Protein AF-A0A851TTD6-F1 (afdb_monomer)

Sequence (163 aa):
QTGEELFPRDEQGIPIPGNTDILHTWEAMEELVDAGLVKAIGVSNFNHEQIERILNKPGLKYKPANNQVECHPYLTQEKLIKYCQSKGIAVTAYCPLGAPDRPLAKPEDPSLLDDPKIKEIATKYNKTTAQILLRFQIQRNVIVIPKSVTPQRIVENSKVGDY

pLDDT: mean 94.98, std 7.35, range [50.16, 98.88]

Secondary structure (DSSP, 8-state):
---SSSS-B-TTS-B------HHHHHHHHHHHHHTTS-S---EES--HHHHHHHHT-TT--S--SEEEEE-BTTB--HHHHHHHHHTT-EEEEESTT--TT-TT-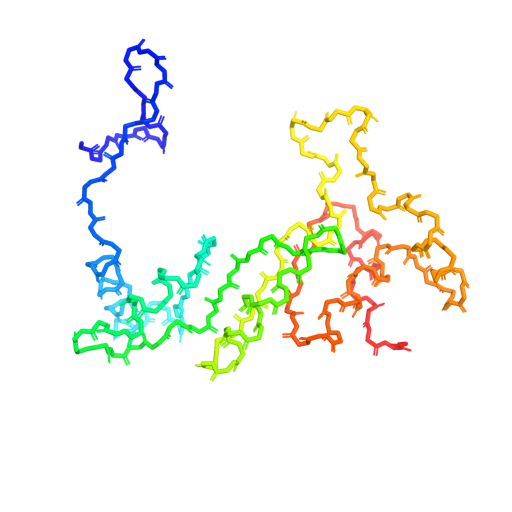-TTSPPTTT-HHHHHHHHHHT--HHHHHHHHHHTTTEEE------HHHHHHHH--S--

Foldseek 3Di:
DPDPDPFDADPVRHGDDDPDDVLVVVVVVVVCCVVVVDVFAAEEPDDPVRLVCQVPRVPNDHRHQEYEYADWPVRHCVVVCVSCVVVNHAYEHDPLQVPCVDPPDDPPDDGQQPPPVLVVVCVVVVAHSLLSSCLVQVVSRYHYDDDDPDPVVVVRNVPNPDD

Structure (mmCIF, N/CA/C/O backbone):
data_AF-A0A851TTD6-F1
#
_entry.id   AF-A0A851TTD6-F1
#
loop_
_atom_site.group_PDB
_atom_site.id
_atom_site.type_symbol
_atom_site.label_atom_id
_atom_site.label_alt_id
_atom_site.label_comp_id
_atom_site.label_asym_id
_atom_site.label_entity_id
_atom_site.label_seq_id
_atom_site.pdbx_PDB_ins_code
_atom_site.Cartn_x
_atom_site.Cartn_y
_atom_site.Cartn_z
_atom_site.occupancy
_atom_site.B_iso_or_equiv
_atom_site.auth_seq_id
_atom_site.auth_comp_id
_atom_site.auth_asym_id
_atom_site.auth_atom_id
_atom_site.pdbx_PDB_model_num
ATOM 1 N N . GLN A 1 1 ? 28.004 1.726 -6.596 1.00 50.16 1 GLN A N 1
ATOM 2 C CA . GLN A 1 1 ? 28.141 0.252 -6.605 1.00 50.16 1 GLN A CA 1
ATOM 3 C C . GLN A 1 1 ? 27.091 -0.319 -5.669 1.00 50.16 1 GLN A C 1
ATOM 5 O O . GLN A 1 1 ? 26.824 0.303 -4.650 1.00 50.16 1 GLN A O 1
ATOM 10 N N . THR A 1 2 ? 26.512 -1.472 -5.995 1.00 53.75 2 THR A N 1
ATOM 11 C CA . THR A 1 2 ? 25.885 -2.358 -5.005 1.00 53.75 2 THR A CA 1
ATOM 12 C C . THR A 1 2 ? 26.978 -2.825 -4.045 1.00 53.75 2 THR A C 1
ATOM 14 O O . THR A 1 2 ? 27.805 -3.650 -4.422 1.00 53.75 2 THR A O 1
ATOM 17 N N . GLY A 1 3 ? 27.054 -2.201 -2.870 1.00 63.66 3 GLY A N 1
ATOM 18 C CA . GLY A 1 3 ? 27.927 -2.635 -1.778 1.00 63.66 3 GLY A CA 1
ATOM 19 C C . GLY A 1 3 ? 27.277 -3.748 -0.955 1.00 63.66 3 GLY A C 1
ATOM 20 O O . GLY A 1 3 ? 26.113 -4.079 -1.168 1.00 63.66 3 GLY A O 1
ATOM 21 N N . GLU A 1 4 ? 28.023 -4.313 -0.006 1.00 76.31 4 GLU A N 1
ATOM 22 C CA . GLU A 1 4 ? 27.495 -5.306 0.946 1.00 76.31 4 GLU A CA 1
ATOM 23 C C . GLU A 1 4 ? 26.539 -4.684 1.979 1.00 76.31 4 GLU A C 1
ATOM 25 O O . GLU A 1 4 ? 25.711 -5.374 2.573 1.00 76.31 4 GLU A O 1
ATOM 30 N N . GLU A 1 5 ? 26.628 -3.369 2.185 1.00 84.50 5 GLU A N 1
ATOM 31 C CA . GLU A 1 5 ? 25.766 -2.644 3.110 1.00 84.50 5 GLU A CA 1
ATOM 32 C C . GLU A 1 5 ? 24.360 -2.428 2.542 1.00 84.50 5 GLU A C 1
ATOM 34 O O . GLU A 1 5 ? 24.182 -1.959 1.418 1.00 84.50 5 GLU A O 1
ATOM 39 N N . LEU A 1 6 ? 23.343 -2.691 3.368 1.00 85.44 6 LEU A N 1
ATOM 40 C CA . LEU A 1 6 ? 21.934 -2.532 2.996 1.00 85.44 6 LEU A CA 1
ATOM 41 C C . LEU A 1 6 ? 21.533 -1.064 2.746 1.00 85.44 6 LEU A C 1
ATOM 43 O O . LEU A 1 6 ? 20.645 -0.795 1.940 1.00 85.44 6 LEU A O 1
ATOM 47 N N . PHE A 1 7 ? 22.177 -0.118 3.436 1.00 90.06 7 PHE A N 1
ATOM 48 C CA . PHE A 1 7 ? 21.908 1.320 3.336 1.00 90.06 7 PHE A CA 1
ATOM 49 C C . PHE A 1 7 ? 23.221 2.095 3.163 1.00 90.06 7 PHE A C 1
ATOM 51 O O . PHE A 1 7 ? 23.648 2.762 4.108 1.00 90.06 7 PHE A O 1
ATOM 58 N N . PRO A 1 8 ? 23.869 2.003 1.986 1.00 91.69 8 PRO A N 1
ATOM 59 C CA . PRO A 1 8 ? 25.173 2.613 1.764 1.00 91.69 8 PRO A CA 1
ATOM 60 C C . PRO A 1 8 ? 25.075 4.138 1.868 1.00 91.69 8 PRO A C 1
ATOM 62 O O . PRO A 1 8 ? 24.176 4.761 1.288 1.00 91.69 8 PRO A O 1
ATOM 65 N N . ARG A 1 9 ? 26.007 4.740 2.609 1.00 92.62 9 ARG A N 1
ATOM 66 C CA . ARG A 1 9 ? 26.089 6.189 2.832 1.00 92.62 9 ARG A CA 1
ATOM 67 C C . ARG A 1 9 ? 27.487 6.703 2.516 1.00 92.62 9 ARG A C 1
ATOM 69 O O . ARG A 1 9 ? 28.459 5.975 2.688 1.00 92.62 9 ARG A O 1
ATOM 76 N N . ASP A 1 10 ? 27.574 7.940 2.040 1.00 91.31 10 ASP A N 1
ATOM 77 C CA . ASP A 1 10 ? 28.856 8.628 1.892 1.00 91.31 10 ASP A CA 1
ATOM 78 C C . ASP A 1 10 ? 29.417 9.083 3.251 1.00 91.31 10 ASP A C 1
ATOM 80 O O . ASP A 1 10 ? 28.814 8.870 4.308 1.00 91.31 10 ASP A O 1
ATOM 84 N N . GLU A 1 11 ? 30.585 9.724 3.230 1.00 93.69 11 GLU A N 1
ATOM 85 C CA . GLU A 1 11 ? 31.264 10.225 4.431 1.00 93.69 11 GLU A CA 1
ATOM 86 C C . GLU A 1 11 ? 30.431 11.262 5.209 1.00 93.69 11 GLU A C 1
ATOM 88 O O . GLU A 1 11 ? 30.668 11.487 6.395 1.00 93.69 11 GLU A O 1
ATOM 93 N N . GLN A 1 12 ? 29.438 11.884 4.567 1.00 93.56 12 GLN A N 1
ATOM 94 C CA . GLN A 1 12 ? 28.527 12.866 5.155 1.00 93.56 12 GLN A CA 1
ATOM 95 C C . GLN A 1 12 ? 27.212 12.228 5.636 1.00 93.56 12 GLN A C 1
ATOM 97 O O . GLN A 1 12 ? 26.332 12.922 6.150 1.00 93.56 12 GLN A O 1
ATOM 102 N N . GLY A 1 13 ? 27.065 10.907 5.500 1.00 92.50 13 GLY A N 1
ATOM 103 C CA . GLY A 1 13 ? 25.870 10.171 5.894 1.00 92.50 13 GLY A CA 1
ATOM 104 C C . GLY A 1 13 ? 24.723 10.253 4.881 1.00 92.50 13 GLY A C 1
ATOM 105 O O . GLY A 1 13 ? 23.606 9.835 5.207 1.00 92.50 13 GLY A O 1
ATOM 106 N N . ILE A 1 14 ? 24.954 10.763 3.669 1.00 92.38 14 ILE A N 1
ATOM 107 C CA . ILE A 1 14 ? 23.940 10.860 2.614 1.00 92.38 14 ILE A CA 1
ATOM 108 C C . ILE A 1 14 ? 23.803 9.503 1.906 1.00 92.38 14 ILE A C 1
ATOM 110 O O . ILE A 1 14 ? 24.815 8.881 1.583 1.00 92.38 14 ILE A O 1
ATOM 114 N N . PRO A 1 15 ? 22.572 9.008 1.656 1.00 91.81 15 PRO A N 1
ATOM 115 C CA . PRO A 1 15 ? 22.373 7.765 0.915 1.00 91.81 15 PRO A CA 1
ATOM 116 C C . PRO A 1 15 ? 22.988 7.821 -0.488 1.00 91.81 15 PRO A C 1
ATOM 118 O O . PRO A 1 15 ? 22.707 8.744 -1.252 1.00 91.81 15 PRO A O 1
ATOM 121 N N . ILE A 1 16 ? 23.771 6.802 -0.846 1.00 91.31 16 ILE A N 1
ATOM 122 C CA . ILE A 1 16 ? 24.377 6.681 -2.177 1.00 91.31 16 ILE A CA 1
ATOM 123 C C . ILE A 1 16 ? 23.363 6.011 -3.122 1.00 91.31 16 ILE A C 1
ATOM 125 O O . ILE A 1 16 ? 23.022 4.844 -2.910 1.00 91.31 16 ILE A O 1
ATOM 129 N N . PRO A 1 17 ? 22.865 6.698 -4.169 1.00 89.00 17 PRO A N 1
ATOM 130 C CA . PRO A 1 17 ? 21.867 6.127 -5.064 1.00 89.00 17 PRO A CA 1
ATOM 131 C C . PRO A 1 17 ? 22.471 5.096 -6.027 1.00 89.00 17 PRO A C 1
ATOM 133 O O . PRO A 1 17 ? 23.639 5.161 -6.418 1.00 89.00 17 PRO A O 1
ATOM 136 N N . GLY A 1 18 ? 21.633 4.154 -6.459 1.00 87.06 18 GLY A N 1
ATOM 137 C CA . GLY A 1 18 ? 21.897 3.357 -7.655 1.00 87.06 18 GLY A CA 1
ATOM 138 C C . GLY A 1 18 ? 21.535 4.134 -8.926 1.00 87.06 18 GLY A C 1
ATOM 139 O O . GLY A 1 18 ? 20.641 4.974 -8.906 1.00 87.06 18 GLY A O 1
ATOM 140 N N . ASN A 1 19 ? 22.186 3.805 -10.045 1.00 90.81 19 ASN A N 1
ATOM 141 C CA . ASN A 1 19 ? 21.910 4.410 -11.359 1.00 90.81 19 ASN A CA 1
ATOM 142 C C . ASN A 1 19 ? 21.004 3.531 -12.244 1.00 90.81 19 ASN A C 1
ATOM 144 O O . ASN A 1 19 ? 20.901 3.757 -13.449 1.00 90.81 19 ASN A O 1
ATOM 148 N N . THR A 1 20 ? 20.385 2.494 -11.673 1.00 94.44 20 THR A N 1
ATOM 149 C CA . THR A 1 20 ? 19.531 1.558 -12.411 1.00 94.44 20 THR A CA 1
ATOM 150 C C . THR A 1 20 ? 18.170 2.183 -12.683 1.00 94.44 20 THR A C 1
ATOM 152 O O . THR A 1 20 ? 17.473 2.603 -11.760 1.00 94.44 20 THR A O 1
ATOM 155 N N . ASP A 1 21 ? 17.770 2.206 -13.952 1.00 96.31 21 ASP A N 1
ATOM 156 C CA . ASP A 1 21 ? 16.439 2.651 -14.342 1.00 96.31 21 ASP A CA 1
ATOM 157 C C . ASP A 1 21 ? 15.360 1.671 -13.859 1.00 96.31 21 ASP A C 1
ATOM 159 O O . ASP A 1 21 ? 15.512 0.452 -13.977 1.00 96.31 21 ASP A O 1
ATOM 163 N N . ILE A 1 22 ? 14.232 2.199 -13.381 1.00 97.38 22 ILE A N 1
ATOM 164 C CA . ILE A 1 22 ? 13.075 1.395 -12.978 1.00 97.38 22 ILE A CA 1
ATOM 165 C C . ILE A 1 22 ? 12.572 0.476 -14.099 1.00 97.38 22 ILE A C 1
ATOM 167 O O . ILE A 1 22 ? 12.029 -0.579 -13.793 1.00 97.38 22 ILE A O 1
ATOM 171 N N . LEU A 1 23 ? 12.753 0.841 -15.376 1.00 98.19 23 LEU A N 1
ATOM 172 C CA . LEU A 1 23 ? 12.316 0.014 -16.505 1.00 98.19 23 LEU A CA 1
ATOM 173 C C . LEU A 1 23 ? 13.184 -1.234 -16.693 1.00 98.19 23 LEU A C 1
ATOM 175 O O . LEU A 1 23 ? 12.639 -2.288 -17.011 1.00 98.19 23 LEU A O 1
ATOM 179 N N . HIS A 1 24 ? 14.494 -1.134 -16.442 1.00 97.81 24 HIS A N 1
ATOM 180 C CA . HIS A 1 24 ? 15.386 -2.298 -16.437 1.00 97.81 24 HIS A CA 1
ATOM 181 C C . HIS A 1 24 ? 15.078 -3.207 -15.245 1.00 97.81 24 HIS A C 1
ATOM 183 O O . HIS A 1 24 ? 15.012 -4.424 -15.389 1.00 97.81 24 HIS A O 1
ATOM 189 N N . THR A 1 25 ? 14.813 -2.620 -14.073 1.00 98.25 25 THR A N 1
ATOM 190 C CA . THR A 1 25 ? 14.353 -3.390 -12.911 1.00 98.25 25 THR A CA 1
ATOM 191 C C . THR A 1 25 ? 13.026 -4.087 -13.206 1.00 98.25 25 THR A C 1
ATOM 193 O O . THR A 1 25 ? 12.869 -5.251 -12.859 1.00 98.25 25 THR A O 1
ATOM 196 N N . TRP A 1 26 ? 12.075 -3.413 -13.864 1.00 98.69 26 TRP A N 1
ATOM 197 C CA . TRP A 1 26 ? 10.790 -4.019 -14.214 1.00 98.69 26 TRP A CA 1
ATOM 198 C C . TRP A 1 26 ? 10.954 -5.190 -15.182 1.00 98.69 26 TRP A C 1
ATOM 200 O O . TRP A 1 26 ? 10.349 -6.228 -14.959 1.00 98.69 26 TRP A O 1
ATOM 210 N N . GLU A 1 27 ? 11.815 -5.066 -16.192 1.00 98.56 27 GLU A N 1
ATOM 211 C CA . GLU A 1 27 ? 12.126 -6.164 -17.116 1.00 98.56 27 GLU A CA 1
ATOM 212 C C . GLU A 1 27 ? 12.683 -7.394 -16.389 1.00 98.56 27 GLU A C 1
ATOM 214 O O . GLU A 1 27 ? 12.176 -8.497 -16.571 1.00 98.56 27 GLU A O 1
ATOM 219 N N . ALA A 1 28 ? 13.624 -7.200 -15.462 1.00 98.50 28 ALA A N 1
ATOM 220 C CA . ALA A 1 28 ? 14.118 -8.291 -14.623 1.00 98.50 28 ALA A CA 1
ATOM 221 C C . ALA A 1 28 ? 13.011 -8.907 -13.741 1.00 98.50 28 ALA A C 1
ATOM 223 O O . ALA A 1 28 ? 12.996 -10.113 -13.506 1.00 98.50 28 ALA A O 1
ATOM 224 N N . MET A 1 29 ? 12.046 -8.109 -13.268 1.00 98.75 29 MET A N 1
ATOM 225 C CA . MET A 1 29 ? 10.881 -8.625 -12.537 1.00 98.75 29 MET A CA 1
ATOM 226 C C . MET A 1 29 ? 9.951 -9.450 -13.442 1.00 98.75 29 MET A C 1
ATOM 228 O O . MET A 1 29 ? 9.373 -10.432 -12.976 1.00 98.75 29 MET A O 1
ATOM 232 N N . GLU A 1 30 ? 9.808 -9.087 -14.721 1.00 98.81 30 GLU A N 1
ATOM 233 C CA . GLU A 1 30 ? 9.046 -9.859 -15.715 1.00 98.81 30 GLU A CA 1
ATOM 234 C C . GLU A 1 30 ? 9.669 -11.252 -15.929 1.00 98.81 30 GLU A C 1
ATOM 236 O O . GLU A 1 30 ? 8.941 -12.247 -15.966 1.00 98.81 30 GLU A O 1
ATOM 241 N N . GLU A 1 31 ? 11.002 -11.352 -15.951 1.00 98.69 31 GLU A N 1
ATOM 242 C CA . GLU A 1 31 ? 11.722 -12.633 -16.054 1.00 98.69 31 GLU A CA 1
ATOM 243 C C . GLU A 1 31 ? 11.453 -13.568 -14.862 1.00 98.69 31 GLU A C 1
ATOM 245 O O . GLU A 1 31 ? 11.385 -14.786 -15.034 1.00 98.69 31 GLU A O 1
ATOM 250 N N . LEU A 1 32 ? 11.224 -13.031 -13.656 1.00 98.81 32 LEU A N 1
ATOM 251 C CA . LEU A 1 32 ? 10.866 -13.848 -12.485 1.00 98.81 32 LEU A CA 1
ATOM 252 C C . LEU A 1 32 ? 9.502 -14.532 -12.649 1.00 98.81 32 LEU A C 1
ATOM 254 O O . LEU A 1 32 ? 9.294 -15.630 -12.121 1.00 98.81 32 LEU A O 1
ATOM 258 N N . VAL A 1 33 ? 8.570 -13.889 -13.362 1.00 98.69 33 VAL A N 1
ATOM 259 C CA . VAL A 1 33 ? 7.271 -14.486 -13.705 1.00 98.69 33 VAL A CA 1
ATOM 260 C C . VAL A 1 33 ? 7.477 -15.603 -14.724 1.00 98.69 33 VAL A C 1
ATOM 262 O O . VAL A 1 33 ? 6.958 -16.702 -14.540 1.00 98.69 33 VAL A O 1
ATOM 265 N N . ASP A 1 34 ? 8.279 -15.353 -15.761 1.00 98.62 34 ASP A N 1
ATOM 266 C CA . ASP A 1 34 ? 8.570 -16.334 -16.814 1.00 98.62 34 ASP A CA 1
ATOM 267 C C . ASP A 1 34 ? 9.298 -17.575 -16.289 1.00 98.62 34 ASP A C 1
ATOM 269 O O . ASP A 1 34 ? 9.005 -18.696 -16.705 1.00 98.62 34 ASP A O 1
ATOM 273 N N . ALA A 1 35 ? 10.204 -17.387 -15.330 1.00 98.62 35 ALA A N 1
ATOM 274 C CA . ALA A 1 35 ? 10.894 -18.468 -14.637 1.00 98.62 35 ALA A CA 1
ATOM 275 C C . ALA A 1 35 ? 9.991 -19.238 -13.651 1.00 98.62 35 ALA A C 1
ATOM 277 O O . ALA A 1 35 ? 10.431 -20.215 -13.046 1.00 98.62 35 ALA A O 1
ATOM 278 N N . GLY A 1 36 ? 8.741 -18.803 -13.448 1.00 98.50 36 GLY A N 1
ATOM 279 C CA . GLY A 1 36 ? 7.796 -19.424 -12.519 1.00 98.50 36 GLY A CA 1
ATOM 280 C C . GLY A 1 36 ? 8.131 -19.213 -11.038 1.00 98.50 36 GLY A C 1
ATOM 281 O O . GLY A 1 36 ? 7.572 -19.904 -10.186 1.00 98.50 36 GLY A O 1
ATOM 282 N N . LEU A 1 37 ? 9.025 -18.272 -10.712 1.00 98.69 37 LEU A N 1
ATOM 283 C CA . LEU A 1 37 ? 9.459 -17.990 -9.337 1.00 98.69 37 LEU A CA 1
ATOM 284 C C . LEU A 1 37 ? 8.426 -17.167 -8.564 1.00 98.69 37 LEU A C 1
ATOM 286 O O . LEU A 1 37 ? 8.298 -17.297 -7.346 1.00 98.69 37 LEU A O 1
ATOM 290 N N . VAL A 1 38 ? 7.671 -16.327 -9.273 1.00 98.69 38 VAL A N 1
ATOM 291 C CA . VAL A 1 38 ? 6.591 -15.515 -8.710 1.00 98.69 38 VAL A CA 1
ATOM 292 C C . VAL A 1 38 ? 5.343 -15.616 -9.578 1.00 98.69 38 VAL A C 1
ATOM 294 O O . VAL A 1 38 ? 5.414 -15.744 -10.795 1.00 98.69 38 VAL A O 1
ATOM 297 N N . LYS A 1 39 ? 4.167 -15.545 -8.945 1.00 98.50 39 LYS A N 1
ATOM 298 C CA . LYS A 1 39 ? 2.874 -15.602 -9.654 1.00 98.50 39 LYS A CA 1
ATOM 299 C C . LYS A 1 39 ? 2.405 -14.243 -10.172 1.00 98.50 39 LYS A C 1
ATOM 301 O O . LYS A 1 39 ? 1.585 -14.184 -11.079 1.00 98.50 39 LYS A O 1
ATOM 306 N N . ALA A 1 40 ? 2.860 -13.166 -9.539 1.00 98.56 40 ALA A N 1
ATOM 307 C CA . ALA A 1 40 ? 2.507 -11.797 -9.874 1.00 98.56 40 ALA A CA 1
ATOM 308 C C . ALA A 1 40 ? 3.615 -10.857 -9.398 1.00 98.56 40 ALA A C 1
ATOM 310 O O . ALA A 1 40 ? 4.272 -11.125 -8.391 1.00 98.56 40 ALA A O 1
ATOM 311 N N . ILE A 1 41 ? 3.769 -9.739 -10.101 1.00 98.81 41 ILE A N 1
ATOM 312 C CA . ILE A 1 41 ? 4.701 -8.664 -9.764 1.00 98.81 41 ILE A CA 1
ATOM 313 C C . ILE A 1 41 ? 3.945 -7.347 -9.614 1.00 98.81 41 ILE A C 1
ATOM 315 O O . ILE A 1 41 ? 2.903 -7.124 -10.233 1.00 98.81 41 ILE A O 1
ATOM 319 N N . GLY A 1 42 ? 4.455 -6.474 -8.756 1.00 98.75 42 GLY A N 1
ATOM 320 C CA . GLY A 1 42 ? 3.849 -5.189 -8.433 1.00 98.75 42 GLY A CA 1
ATOM 321 C C . GLY A 1 42 ? 4.901 -4.187 -7.984 1.00 98.75 42 GLY A C 1
ATOM 322 O O . GLY A 1 42 ? 6.092 -4.491 -7.950 1.00 98.75 42 GLY A O 1
ATOM 323 N N . VAL A 1 43 ? 4.443 -2.993 -7.638 1.00 98.88 43 VAL A N 1
ATOM 324 C CA . VAL A 1 43 ? 5.279 -1.883 -7.177 1.00 98.88 43 VAL A CA 1
ATOM 325 C C . VAL A 1 43 ? 4.864 -1.441 -5.773 1.00 98.88 43 VAL A C 1
ATOM 327 O O . VAL A 1 43 ? 3.792 -1.796 -5.279 1.00 98.88 43 VAL A O 1
ATOM 330 N N . SER A 1 44 ? 5.723 -0.674 -5.108 1.00 98.75 44 SER A N 1
ATOM 331 C CA . SER A 1 44 ? 5.442 -0.091 -3.794 1.00 98.75 44 SER A CA 1
ATOM 332 C C . SER A 1 44 ? 6.045 1.304 -3.715 1.00 98.75 44 SER A C 1
ATOM 334 O O . SER A 1 44 ? 7.171 1.499 -4.168 1.00 98.75 44 SER A O 1
ATOM 336 N N . ASN A 1 45 ? 5.306 2.263 -3.153 1.00 98.62 45 ASN A N 1
ATOM 337 C CA . ASN A 1 45 ? 5.651 3.691 -3.098 1.00 98.62 45 ASN A CA 1
ATOM 338 C C . ASN A 1 45 ? 5.754 4.392 -4.459 1.00 98.62 45 ASN A C 1
ATOM 340 O O . ASN A 1 45 ? 6.422 5.418 -4.576 1.00 98.62 45 ASN A O 1
ATOM 344 N N . PHE A 1 46 ? 5.089 3.868 -5.491 1.00 98.75 46 PHE A N 1
ATOM 345 C CA . PHE A 1 46 ? 5.119 4.494 -6.809 1.00 98.75 46 PHE A CA 1
ATOM 346 C C . PHE A 1 46 ? 4.027 5.556 -6.932 1.00 98.75 46 PHE A C 1
ATOM 348 O O . PHE A 1 46 ? 2.858 5.315 -6.607 1.00 98.75 46 PHE A O 1
ATOM 355 N N . ASN A 1 47 ? 4.417 6.724 -7.440 1.00 98.69 47 ASN A N 1
ATOM 356 C CA . ASN A 1 47 ? 3.498 7.791 -7.809 1.00 98.69 47 ASN A CA 1
ATOM 357 C C . ASN A 1 47 ? 2.877 7.545 -9.202 1.00 98.69 47 ASN A C 1
ATOM 359 O O . ASN A 1 47 ? 3.174 6.563 -9.883 1.00 98.69 47 ASN A O 1
ATOM 363 N N . HIS A 1 48 ? 1.997 8.453 -9.626 1.00 98.25 48 HIS A N 1
ATOM 364 C CA . HIS A 1 48 ? 1.304 8.362 -10.913 1.00 98.25 48 HIS A CA 1
ATOM 365 C C . HIS A 1 48 ? 2.260 8.274 -12.116 1.00 98.25 48 HIS A C 1
ATOM 367 O O . HIS A 1 48 ? 2.108 7.372 -12.939 1.00 98.25 48 HIS A O 1
ATOM 373 N N . GLU A 1 49 ? 3.255 9.160 -12.186 1.00 98.56 49 GLU A N 1
ATOM 374 C CA . GLU A 1 49 ? 4.200 9.255 -13.307 1.00 98.56 49 GLU A CA 1
ATOM 375 C C . GLU A 1 49 ? 5.077 8.002 -13.417 1.00 98.56 49 GLU A C 1
ATOM 377 O O . GLU A 1 49 ? 5.315 7.491 -14.507 1.00 98.56 49 GLU A O 1
ATOM 382 N N . GLN A 1 50 ? 5.521 7.448 -12.286 1.00 98.75 50 GLN A N 1
ATOM 383 C CA . GLN A 1 50 ? 6.337 6.231 -12.263 1.00 98.75 50 GLN A CA 1
ATOM 384 C C . GLN A 1 50 ? 5.545 5.001 -12.728 1.00 98.75 50 GLN A C 1
ATOM 386 O O . GLN A 1 50 ? 6.073 4.171 -13.468 1.00 98.75 50 GLN A O 1
ATOM 391 N N . ILE A 1 51 ? 4.271 4.890 -12.332 1.00 98.69 51 ILE A N 1
ATOM 392 C CA . ILE A 1 51 ? 3.378 3.831 -12.826 1.00 98.69 51 ILE A CA 1
ATOM 393 C C . ILE A 1 51 ? 3.142 4.007 -14.324 1.00 98.69 51 ILE A C 1
ATOM 395 O O . ILE A 1 51 ? 3.231 3.039 -15.074 1.00 98.69 51 ILE A O 1
ATOM 399 N N . GLU A 1 52 ? 2.848 5.229 -14.771 1.00 98.50 52 GLU A N 1
ATOM 400 C CA . GLU A 1 52 ? 2.648 5.531 -16.189 1.00 98.50 52 GLU A CA 1
ATOM 401 C C . GLU A 1 52 ? 3.883 5.179 -17.023 1.00 98.50 52 GLU A C 1
ATOM 403 O O . GLU A 1 52 ? 3.760 4.575 -18.087 1.00 98.50 52 GLU A O 1
ATOM 408 N N . ARG A 1 53 ? 5.079 5.450 -16.499 1.00 98.50 53 ARG A N 1
ATOM 409 C CA . ARG A 1 53 ? 6.341 5.089 -17.141 1.00 98.50 53 ARG A CA 1
ATOM 410 C C . ARG A 1 53 ? 6.486 3.579 -17.346 1.00 98.50 53 ARG A C 1
ATOM 412 O O . ARG A 1 53 ? 6.877 3.171 -18.435 1.00 98.50 53 ARG A O 1
ATOM 419 N N . ILE A 1 54 ? 6.125 2.752 -16.356 1.00 98.75 54 ILE A N 1
ATOM 420 C CA . ILE A 1 54 ? 6.094 1.285 -16.522 1.00 98.75 54 ILE A CA 1
ATOM 421 C C . ILE A 1 54 ? 5.027 0.879 -17.541 1.00 98.75 54 ILE A C 1
ATOM 423 O O . ILE A 1 54 ? 5.303 0.084 -18.434 1.00 98.75 54 ILE A O 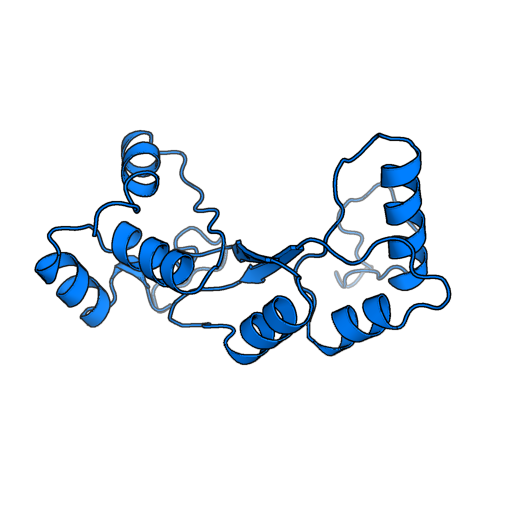1
ATOM 427 N N . LEU A 1 55 ? 3.814 1.431 -17.439 1.00 98.62 55 LEU A N 1
ATOM 428 C CA . LEU A 1 55 ? 2.711 1.092 -18.343 1.00 98.62 55 LEU A CA 1
ATOM 429 C C . LEU A 1 55 ? 3.003 1.447 -19.810 1.00 98.62 55 LEU A C 1
ATOM 431 O O . LEU A 1 55 ? 2.458 0.799 -20.701 1.00 98.62 55 LEU A O 1
ATOM 435 N N . ASN A 1 56 ? 3.870 2.434 -20.046 1.00 98.44 56 ASN A N 1
ATOM 436 C CA . ASN A 1 56 ? 4.320 2.866 -21.367 1.00 98.44 56 ASN A CA 1
ATOM 437 C C . ASN A 1 56 ? 5.670 2.248 -21.790 1.00 98.44 56 ASN A C 1
ATOM 439 O O . ASN A 1 56 ? 6.204 2.631 -22.833 1.00 98.44 56 ASN A O 1
ATOM 443 N N . LYS A 1 57 ? 6.237 1.305 -21.017 1.00 98.19 57 LYS A N 1
ATOM 444 C CA . LYS A 1 57 ? 7.475 0.594 -21.381 1.00 98.19 57 LYS A CA 1
ATOM 445 C C . LYS A 1 57 ? 7.292 -0.112 -22.737 1.00 98.19 57 LYS A C 1
ATOM 447 O O . LYS A 1 57 ? 6.371 -0.924 -22.874 1.00 98.19 57 LYS A O 1
ATOM 452 N N . PRO A 1 58 ? 8.161 0.130 -23.736 1.00 97.88 58 PRO A N 1
ATOM 453 C CA . PRO A 1 58 ? 8.142 -0.634 -24.979 1.00 97.88 58 PRO A CA 1
ATOM 454 C C . PRO A 1 58 ? 8.311 -2.131 -24.701 1.00 97.88 58 PRO A C 1
ATOM 456 O O . PRO A 1 58 ? 9.210 -2.531 -23.965 1.00 97.88 58 PRO A O 1
ATOM 459 N N . GLY A 1 59 ? 7.431 -2.957 -25.268 1.00 98.00 59 GLY A N 1
ATOM 460 C CA . GLY A 1 59 ? 7.464 -4.404 -25.045 1.00 98.00 59 GLY A CA 1
ATOM 461 C C . GLY A 1 59 ? 7.047 -4.845 -23.637 1.00 98.00 59 GLY A C 1
ATOM 462 O O . GLY A 1 59 ? 7.421 -5.940 -23.231 1.00 98.00 59 GLY A O 1
ATOM 463 N N . LEU A 1 60 ? 6.296 -4.023 -22.888 1.00 98.62 60 LEU A N 1
ATOM 464 C CA . LEU A 1 60 ? 5.728 -4.419 -21.595 1.00 98.62 60 LEU A CA 1
ATOM 465 C C . LEU A 1 60 ? 4.980 -5.757 -21.714 1.00 98.62 60 LEU A C 1
ATOM 467 O O . LEU A 1 60 ? 3.999 -5.863 -22.456 1.00 98.62 60 LEU A O 1
ATOM 471 N N . LYS A 1 61 ? 5.423 -6.754 -20.947 1.00 98.44 61 LYS A N 1
ATOM 472 C CA . LYS A 1 61 ? 4.878 -8.113 -20.943 1.00 98.44 61 LYS A CA 1
ATOM 473 C C . LYS A 1 61 ? 3.857 -8.303 -19.828 1.00 98.44 61 LYS A C 1
ATOM 475 O O . LYS A 1 61 ? 2.778 -8.843 -20.071 1.00 98.44 61 LYS A O 1
ATOM 480 N N . TYR A 1 62 ? 4.158 -7.806 -18.629 1.00 98.69 62 TYR A N 1
ATOM 481 C CA . TYR A 1 62 ? 3.278 -7.903 -17.465 1.00 98.69 62 TYR A CA 1
ATOM 482 C C . TYR A 1 62 ? 3.055 -6.527 -16.831 1.00 98.69 62 TYR A C 1
ATOM 484 O O . TYR A 1 62 ? 3.988 -5.846 -16.409 1.00 98.69 62 TYR A O 1
ATOM 492 N N . LYS A 1 63 ? 1.785 -6.114 -16.728 1.00 98.50 63 LYS A N 1
ATOM 493 C CA . LYS A 1 63 ? 1.404 -4.901 -15.987 1.00 98.50 63 LYS A CA 1
ATOM 494 C C . LYS A 1 63 ? 1.600 -5.113 -14.480 1.00 98.50 63 LYS A C 1
ATOM 496 O O . LYS A 1 63 ? 1.387 -6.233 -14.011 1.00 98.50 63 LYS A O 1
ATOM 501 N N . PRO A 1 64 ? 1.907 -4.058 -13.700 1.00 98.75 64 PRO A N 1
ATOM 502 C CA . PRO A 1 64 ? 1.918 -4.168 -12.247 1.00 98.75 64 PRO A CA 1
ATOM 503 C C . PRO A 1 64 ? 0.557 -4.635 -11.729 1.00 98.75 64 PRO A C 1
ATOM 505 O O . PRO A 1 64 ? -0.457 -3.990 -11.977 1.00 98.75 64 PRO A O 1
ATOM 508 N N . ALA A 1 65 ? 0.523 -5.740 -10.989 1.00 98.81 65 ALA A N 1
ATOM 509 C CA . ALA A 1 65 ? -0.715 -6.261 -10.410 1.00 98.81 65 ALA A CA 1
ATOM 510 C C . ALA A 1 65 ? -1.170 -5.446 -9.186 1.00 98.81 65 ALA A C 1
ATOM 512 O O . ALA A 1 65 ? -2.359 -5.387 -8.867 1.00 98.81 65 ALA A O 1
ATOM 513 N N . ASN A 1 66 ? -0.221 -4.818 -8.486 1.00 98.88 66 ASN A N 1
ATOM 514 C CA . ASN A 1 66 ? -0.467 -4.069 -7.262 1.00 98.88 66 ASN A CA 1
ATOM 515 C C . ASN A 1 66 ? 0.424 -2.823 -7.173 1.00 98.88 66 ASN A C 1
ATOM 517 O O . ASN A 1 66 ? 1.568 -2.856 -7.626 1.00 98.88 66 ASN A O 1
ATOM 521 N N . ASN A 1 67 ? -0.088 -1.767 -6.540 1.00 98.88 67 ASN A N 1
ATOM 522 C CA . ASN A 1 67 ? 0.718 -0.697 -5.961 1.00 98.88 67 ASN A CA 1
ATOM 523 C C . ASN A 1 67 ? 0.454 -0.622 -4.450 1.00 98.88 67 ASN A C 1
ATOM 525 O O . ASN A 1 67 ? -0.672 -0.343 -4.027 1.00 98.88 67 ASN A O 1
ATOM 529 N N . GLN A 1 68 ? 1.481 -0.870 -3.641 1.00 98.88 68 GLN A N 1
ATOM 530 C CA . GLN A 1 68 ? 1.400 -0.749 -2.188 1.00 98.88 68 GLN A CA 1
ATOM 531 C C . GLN A 1 68 ? 1.850 0.652 -1.745 1.00 98.88 68 GLN A C 1
ATOM 533 O O . GLN A 1 68 ? 2.978 1.051 -2.010 1.00 98.88 68 GLN A O 1
ATOM 538 N N . VAL A 1 69 ? 0.982 1.415 -1.077 1.00 98.75 69 VAL A N 1
ATOM 539 C CA . VAL A 1 69 ? 1.252 2.809 -0.665 1.00 98.75 69 VAL A CA 1
ATOM 540 C C . VAL A 1 69 ? 0.679 3.114 0.714 1.00 98.75 69 VAL A C 1
ATOM 542 O O . VAL A 1 69 ? -0.225 2.421 1.186 1.00 98.75 69 VAL A O 1
ATOM 545 N N . GLU A 1 70 ? 1.175 4.174 1.354 1.00 98.38 70 GLU A N 1
ATOM 546 C CA . GLU A 1 70 ? 0.595 4.675 2.598 1.00 98.38 70 GLU A CA 1
ATOM 547 C C . GLU A 1 70 ? -0.831 5.121 2.331 1.00 98.38 70 GLU A C 1
ATOM 549 O O . GLU A 1 70 ? -1.061 5.952 1.446 1.00 98.38 70 GLU A O 1
ATOM 554 N N . CYS A 1 71 ? -1.791 4.573 3.073 1.00 98.31 71 CYS A N 1
ATOM 555 C CA . CYS A 1 71 ? -3.168 5.016 2.945 1.00 98.31 71 CYS A CA 1
ATOM 556 C C . CYS A 1 71 ? -3.964 4.834 4.236 1.00 98.31 71 CYS A C 1
ATOM 558 O O . CYS A 1 71 ? -4.145 3.728 4.746 1.00 98.31 71 CYS A O 1
ATOM 560 N N . HIS A 1 72 ? -4.522 5.939 4.715 1.00 97.62 72 HIS A N 1
ATOM 561 C CA . HIS A 1 72 ? -5.365 6.036 5.908 1.00 97.62 72 HIS A CA 1
ATOM 562 C C . HIS A 1 72 ? -6.211 7.322 5.827 1.00 97.62 72 HIS A C 1
ATOM 564 O O . HIS A 1 72 ? -6.000 8.113 4.907 1.00 97.62 72 HIS A O 1
ATOM 570 N N . PRO A 1 73 ? -7.167 7.593 6.735 1.00 97.62 73 PRO A N 1
ATOM 571 C CA . PRO A 1 73 ? -8.044 8.765 6.612 1.00 97.62 73 PRO A CA 1
ATOM 572 C C . PRO A 1 73 ? -7.335 10.124 6.502 1.00 97.62 73 PRO A C 1
ATOM 574 O O . PRO A 1 73 ? -7.852 11.013 5.839 1.00 97.62 73 PRO A O 1
ATOM 577 N N . TYR A 1 74 ? -6.139 10.286 7.081 1.00 96.69 74 TYR A N 1
ATOM 578 C CA . TYR A 1 74 ? -5.338 11.514 6.909 1.00 96.69 74 TYR A CA 1
ATOM 579 C C . TYR A 1 74 ? -4.527 11.588 5.603 1.00 96.69 74 TYR A C 1
ATOM 581 O O . TYR A 1 74 ? -4.055 12.658 5.239 1.00 96.69 74 TYR A O 1
ATOM 589 N N . LEU A 1 75 ? -4.379 10.475 4.880 1.00 97.44 75 LEU A N 1
ATOM 590 C CA . LEU A 1 75 ? -3.706 10.401 3.583 1.00 97.44 75 LEU A CA 1
ATOM 591 C C . LEU A 1 75 ? -4.505 9.454 2.682 1.00 97.44 75 LEU A C 1
ATOM 593 O O . LEU A 1 75 ? -4.191 8.275 2.510 1.00 97.44 75 LEU A O 1
ATOM 597 N N . THR A 1 76 ? -5.614 9.964 2.151 1.00 97.69 76 THR A N 1
ATOM 598 C CA . THR A 1 76 ? -6.649 9.131 1.521 1.00 97.69 76 THR A CA 1
ATOM 599 C C . THR A 1 76 ? -6.265 8.578 0.153 1.00 97.69 76 THR A C 1
ATOM 601 O O . THR A 1 76 ? -6.954 7.678 -0.328 1.00 97.69 76 THR A O 1
ATOM 604 N N . GLN A 1 77 ? -5.201 9.092 -0.479 1.00 98.44 77 GLN A N 1
ATOM 605 C CA . GLN A 1 77 ? -4.683 8.668 -1.791 1.00 98.44 77 GLN A CA 1
ATOM 606 C C . GLN A 1 77 ? -5.724 8.665 -2.927 1.00 98.44 77 GLN A C 1
ATOM 608 O O . GLN A 1 77 ? -5.589 7.918 -3.892 1.00 98.44 77 GLN A O 1
ATOM 613 N N . GLU A 1 78 ? -6.781 9.484 -2.855 1.00 98.31 78 GLU A N 1
ATOM 614 C CA . GLU A 1 78 ? -7.933 9.378 -3.768 1.00 98.31 78 GLU A CA 1
ATOM 615 C C . GLU A 1 78 ? -7.571 9.387 -5.256 1.00 98.31 78 GLU A C 1
ATOM 617 O O . GLU A 1 78 ? -8.078 8.562 -6.016 1.00 98.31 78 GLU A O 1
ATOM 622 N N . LYS A 1 79 ? -6.696 10.309 -5.675 1.00 98.56 79 LYS A N 1
ATOM 623 C CA . LYS A 1 79 ? -6.277 10.427 -7.078 1.00 98.56 79 LYS A CA 1
ATOM 624 C C . LYS A 1 79 ? -5.500 9.191 -7.532 1.00 98.56 79 LYS A C 1
ATOM 626 O O . LYS A 1 79 ? -5.795 8.641 -8.589 1.00 98.56 79 LYS A O 1
ATOM 631 N N . LEU A 1 80 ? -4.548 8.736 -6.716 1.00 98.69 80 LEU A N 1
ATOM 632 C CA . LEU A 1 80 ? -3.703 7.585 -7.028 1.00 98.69 80 LEU A CA 1
ATOM 633 C C . LEU A 1 80 ? -4.509 6.282 -7.040 1.00 98.69 80 LEU A C 1
ATOM 635 O O . LEU A 1 80 ? -4.357 5.489 -7.962 1.00 98.69 80 LEU A O 1
ATOM 639 N N . ILE A 1 81 ? -5.422 6.092 -6.081 1.00 98.69 81 ILE A N 1
ATOM 640 C CA . ILE A 1 81 ? -6.309 4.922 -6.029 1.00 98.69 81 ILE A CA 1
ATOM 641 C C . ILE A 1 81 ? -7.187 4.856 -7.275 1.00 98.69 81 ILE A C 1
ATOM 643 O O . ILE A 1 81 ? -7.204 3.826 -7.947 1.00 98.69 81 ILE A O 1
ATOM 647 N N . LYS A 1 82 ? -7.869 5.958 -7.621 1.00 98.69 82 LYS A N 1
ATOM 648 C CA . LYS A 1 82 ? -8.707 6.020 -8.829 1.00 98.69 82 LYS A CA 1
ATOM 649 C C . LYS A 1 82 ? -7.891 5.717 -10.083 1.00 98.69 82 LYS A C 1
ATOM 651 O O . LYS A 1 82 ? -8.355 4.976 -10.946 1.00 98.69 82 LYS A O 1
ATOM 656 N N . TYR A 1 83 ? -6.672 6.247 -10.170 1.00 98.81 83 TYR A N 1
ATOM 657 C CA . TYR A 1 83 ? -5.779 5.969 -11.288 1.00 98.81 83 TYR A CA 1
ATOM 658 C C . TYR A 1 83 ? -5.392 4.486 -11.365 1.00 98.81 83 TYR A C 1
ATOM 660 O O . TYR A 1 83 ? -5.621 3.865 -12.402 1.00 98.81 83 TYR A O 1
ATOM 668 N N . CYS A 1 84 ? -4.885 3.897 -10.278 1.00 98.81 84 CYS A N 1
ATOM 669 C CA . CYS A 1 84 ? -4.527 2.478 -10.223 1.00 98.81 84 CYS A CA 1
ATOM 670 C C . CYS A 1 84 ? -5.716 1.590 -10.618 1.00 98.81 84 CYS A C 1
ATOM 672 O O . CYS A 1 84 ? -5.597 0.765 -11.524 1.00 98.81 84 CYS A O 1
ATOM 674 N N . GLN A 1 85 ? -6.890 1.834 -10.027 1.00 98.50 85 GLN A N 1
ATOM 675 C CA . GLN A 1 85 ? -8.118 1.099 -10.333 1.00 98.50 85 GLN A CA 1
ATOM 676 C C . GLN A 1 85 ? -8.521 1.241 -11.810 1.00 98.50 85 GLN A C 1
ATOM 678 O O . GLN A 1 85 ? -8.866 0.243 -12.438 1.00 98.50 85 GLN A O 1
ATOM 683 N N . SER A 1 86 ? -8.389 2.434 -12.408 1.00 98.56 86 SER A N 1
ATOM 684 C CA . SER A 1 86 ? -8.669 2.651 -13.840 1.00 98.56 86 SER A CA 1
ATOM 685 C C . SER A 1 86 ? -7.754 1.845 -14.774 1.00 98.56 86 SER A C 1
ATOM 687 O O . SER A 1 86 ? -8.113 1.572 -15.918 1.00 98.56 86 SER A O 1
ATOM 689 N N . LYS A 1 87 ? -6.568 1.454 -14.293 1.00 98.56 87 LYS A N 1
ATOM 690 C CA . LYS A 1 87 ? -5.574 0.664 -15.031 1.00 98.56 87 LYS A CA 1
ATOM 691 C C . LYS A 1 87 ? -5.627 -0.833 -14.702 1.00 98.56 87 LYS A C 1
ATOM 693 O O . LYS A 1 87 ? -4.820 -1.587 -15.242 1.00 98.56 87 LYS A O 1
ATOM 698 N N . GLY A 1 88 ? -6.564 -1.263 -13.851 1.00 98.44 88 GLY A N 1
ATOM 699 C CA . GLY A 1 88 ? -6.656 -2.645 -13.369 1.00 98.44 88 GLY A CA 1
ATOM 700 C C . GLY A 1 88 ? -5.581 -3.018 -12.342 1.00 98.44 88 GLY A C 1
ATOM 701 O O . GLY A 1 88 ? -5.310 -4.199 -12.155 1.00 98.44 88 GLY A O 1
ATOM 702 N N . ILE A 1 89 ? -4.961 -2.028 -11.694 1.00 98.88 89 ILE A N 1
ATOM 703 C CA . ILE A 1 89 ? -3.927 -2.213 -10.672 1.00 98.88 89 ILE A CA 1
ATOM 704 C C . ILE A 1 89 ? -4.601 -2.161 -9.299 1.00 98.88 89 ILE A C 1
ATOM 706 O O . ILE A 1 89 ? -5.213 -1.151 -8.936 1.00 98.88 89 ILE A O 1
ATOM 710 N N . ALA A 1 90 ? -4.485 -3.234 -8.516 1.00 98.81 90 ALA A N 1
ATOM 711 C CA . ALA A 1 90 ? -4.983 -3.244 -7.144 1.00 98.81 90 ALA A CA 1
ATOM 712 C C . ALA A 1 90 ? -4.137 -2.321 -6.251 1.00 98.81 90 ALA A C 1
ATOM 714 O O . ALA A 1 90 ? -2.944 -2.135 -6.485 1.00 98.81 90 ALA A O 1
ATOM 715 N N . VAL A 1 91 ? -4.730 -1.767 -5.195 1.00 98.88 91 VAL A N 1
ATOM 716 C CA . VAL A 1 91 ? -3.997 -0.946 -4.220 1.00 98.88 91 VAL A CA 1
ATOM 717 C C . VAL A 1 91 ? -3.962 -1.650 -2.876 1.00 98.88 91 VAL A C 1
ATOM 719 O O . VAL A 1 91 ? -4.993 -2.128 -2.401 1.00 98.88 91 VAL A O 1
ATOM 722 N N . THR A 1 92 ? -2.781 -1.686 -2.262 1.00 98.88 92 THR A N 1
ATOM 723 C CA . THR A 1 92 ? -2.591 -2.154 -0.886 1.00 98.88 92 THR A CA 1
ATOM 724 C C . THR A 1 92 ? -2.207 -0.979 0.007 1.00 98.88 92 THR A C 1
ATOM 726 O O . THR A 1 92 ? -1.196 -0.326 -0.226 1.00 98.88 92 THR A O 1
ATOM 729 N N . ALA A 1 93 ? -2.994 -0.720 1.044 1.00 98.69 93 ALA A N 1
ATOM 730 C CA . ALA A 1 93 ? -2.724 0.279 2.064 1.00 98.69 93 ALA A CA 1
ATOM 731 C C . ALA A 1 93 ? -1.754 -0.272 3.118 1.00 98.69 93 ALA A C 1
ATOM 733 O O . ALA A 1 93 ? -2.133 -1.131 3.926 1.00 98.69 93 ALA A O 1
ATOM 734 N N . TYR A 1 94 ? -0.528 0.256 3.148 1.00 98.19 94 TYR A N 1
ATOM 735 C CA . TYR A 1 94 ? 0.334 0.147 4.325 1.00 98.19 94 TYR A CA 1
ATOM 736 C C . TYR A 1 94 ? 0.034 1.284 5.316 1.00 98.19 94 TYR A C 1
ATOM 738 O O . TYR A 1 94 ? -0.592 2.288 4.969 1.00 98.19 94 TYR A O 1
ATOM 746 N N . CYS A 1 95 ? 0.438 1.092 6.578 1.00 95.75 95 CYS A N 1
ATOM 747 C CA . CYS A 1 95 ? 0.102 1.977 7.701 1.00 95.75 95 CYS A CA 1
ATOM 748 C C . CYS A 1 95 ? -1.405 2.312 7.821 1.00 95.75 95 CYS A C 1
ATOM 750 O O . CYS A 1 95 ? -1.738 3.440 8.185 1.00 95.75 95 CYS A O 1
ATOM 752 N N . PRO A 1 96 ? -2.346 1.364 7.613 1.00 96.69 96 PRO A N 1
ATOM 753 C CA . PRO A 1 96 ? -3.777 1.689 7.605 1.00 96.69 96 PRO A CA 1
ATOM 754 C C . PRO A 1 96 ? -4.301 2.195 8.963 1.00 96.69 96 PRO A C 1
ATOM 756 O O . PRO A 1 96 ? -5.372 2.790 9.027 1.00 96.69 96 PRO A O 1
ATOM 759 N N . LEU A 1 97 ? -3.537 1.980 10.043 1.00 96.38 97 LEU A N 1
ATOM 760 C CA . LEU A 1 97 ? -3.825 2.437 11.407 1.00 96.38 97 LEU A CA 1
ATOM 761 C C . LEU A 1 97 ? -3.021 3.689 11.825 1.00 96.38 97 LEU A C 1
ATOM 763 O O . LEU A 1 97 ? -3.011 4.037 13.000 1.00 96.38 97 LEU A O 1
ATOM 767 N N . GLY A 1 98 ? -2.300 4.337 10.900 1.00 91.38 98 GLY A N 1
ATOM 768 C CA . GLY A 1 98 ? -1.510 5.550 11.172 1.00 91.38 98 GLY A CA 1
ATOM 769 C C . GLY A 1 98 ? -0.121 5.332 11.778 1.00 91.38 98 GLY A C 1
ATOM 770 O O . GLY A 1 98 ? 0.539 6.303 12.134 1.00 91.38 98 GLY A O 1
ATOM 771 N N . ALA A 1 99 ? 0.322 4.075 11.899 1.00 87.06 99 ALA A N 1
ATOM 772 C CA . ALA A 1 99 ? 1.623 3.689 12.457 1.00 87.06 99 ALA A CA 1
ATOM 773 C C . ALA A 1 99 ? 1.964 4.380 13.795 1.00 87.06 99 ALA A C 1
ATOM 775 O O . ALA A 1 99 ? 2.950 5.114 13.862 1.00 87.06 99 ALA A O 1
ATOM 776 N N . PRO A 1 100 ? 1.182 4.133 14.863 1.00 80.44 100 PRO A N 1
ATOM 777 C CA . PRO A 1 100 ? 1.434 4.737 16.175 1.00 80.44 100 PRO A CA 1
ATOM 778 C C . PRO A 1 100 ? 2.805 4.348 16.753 1.00 80.44 100 PRO A C 1
ATOM 780 O O . PRO A 1 100 ? 3.422 5.143 17.448 1.00 80.44 100 PRO A O 1
ATOM 783 N N . ASP A 1 101 ? 3.316 3.162 16.406 1.00 79.75 101 ASP A N 1
ATOM 784 C CA . ASP A 1 101 ? 4.608 2.648 16.878 1.00 79.75 101 ASP A CA 1
ATOM 785 C C . ASP A 1 101 ? 5.801 3.085 15.991 1.00 79.75 101 ASP A C 1
ATOM 787 O O . ASP A 1 101 ? 6.857 2.447 16.028 1.00 79.75 101 ASP A O 1
ATOM 791 N N . ARG A 1 102 ? 5.652 4.089 15.107 1.00 83.06 102 ARG A N 1
ATOM 792 C CA . ARG A 1 102 ? 6.756 4.488 14.210 1.00 83.06 102 ARG A CA 1
ATOM 793 C C . ARG A 1 102 ? 7.916 5.095 15.025 1.00 83.06 102 ARG A C 1
ATOM 795 O O . ARG A 1 102 ? 7.654 5.914 15.900 1.00 8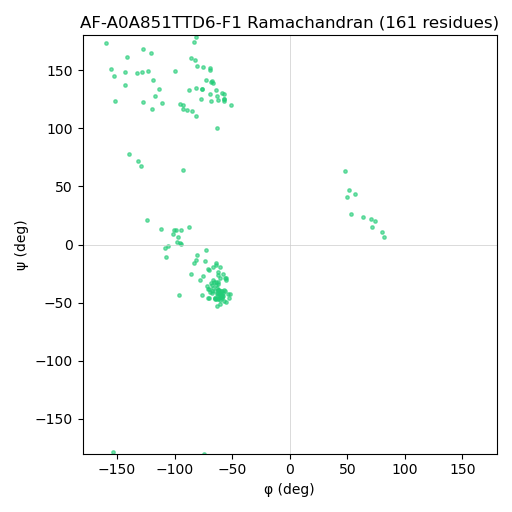3.06 102 ARG A O 1
ATOM 802 N N . PRO A 1 103 ? 9.194 4.789 14.717 1.00 78.56 103 PRO A N 1
ATOM 803 C CA . PRO A 1 103 ? 10.338 5.264 15.512 1.00 78.56 103 PRO A CA 1
ATOM 804 C C . PRO A 1 10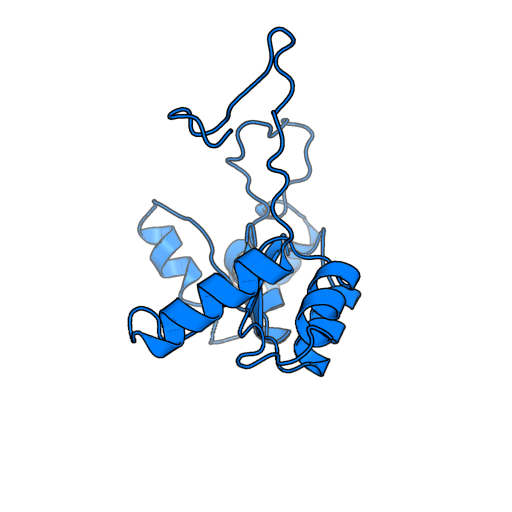3 ? 10.451 6.790 15.653 1.00 78.56 103 PRO A C 1
ATOM 806 O O . PRO A 1 103 ? 11.045 7.276 16.607 1.00 78.56 103 PRO A O 1
ATOM 809 N N . LEU A 1 104 ? 9.895 7.537 14.696 1.00 79.44 104 LEU A N 1
ATOM 810 C CA . LEU A 1 104 ? 9.904 9.003 14.659 1.00 79.44 104 LEU A CA 1
ATOM 811 C C . LEU A 1 104 ? 8.581 9.626 15.141 1.00 79.44 104 LEU A C 1
ATOM 813 O O . LEU A 1 104 ? 8.350 10.806 14.889 1.00 79.44 104 LEU A O 1
ATOM 817 N N . ALA A 1 105 ? 7.691 8.846 15.766 1.00 80.50 105 ALA A N 1
ATOM 818 C CA . ALA A 1 105 ? 6.432 9.359 16.298 1.00 80.50 105 ALA A CA 1
ATOM 819 C C . ALA A 1 105 ? 6.715 10.372 17.405 1.00 80.50 105 ALA A C 1
ATOM 821 O O . ALA A 1 105 ? 7.440 10.072 18.357 1.00 80.50 105 ALA A O 1
ATOM 822 N N . LYS A 1 106 ? 6.120 11.557 17.293 1.00 83.38 106 LYS A N 1
ATOM 823 C CA . LYS A 1 106 ? 6.162 12.560 18.355 1.00 83.38 106 LYS A CA 1
ATOM 824 C C . LYS A 1 106 ? 4.864 12.536 19.163 1.00 83.38 106 LYS A C 1
ATOM 826 O O . LYS A 1 106 ? 3.818 12.233 18.591 1.00 83.38 106 LYS A O 1
ATOM 831 N N . PRO A 1 107 ? 4.890 12.870 20.465 1.00 80.00 107 PRO A N 1
ATOM 832 C CA . PRO A 1 107 ? 3.677 12.945 21.283 1.00 80.00 107 PRO A CA 1
ATOM 833 C C . PRO A 1 107 ? 2.598 13.877 20.714 1.00 80.00 107 PRO A C 1
ATOM 835 O O . PRO A 1 107 ? 1.411 13.640 20.915 1.00 80.00 107 PRO A O 1
ATOM 838 N N . GLU A 1 108 ? 3.007 14.930 20.007 1.00 85.88 108 GLU A N 1
ATOM 839 C CA . GLU A 1 108 ? 2.130 15.897 19.346 1.00 85.88 108 GLU A CA 1
ATOM 840 C C . GLU A 1 108 ? 1.567 15.431 17.993 1.00 85.88 108 GLU A C 1
ATOM 842 O O . GLU A 1 108 ? 0.695 16.102 17.433 1.00 85.88 108 GLU A O 1
ATOM 847 N N . ASP A 1 109 ? 2.041 14.305 17.452 1.00 85.06 109 ASP A N 1
ATOM 848 C CA . ASP A 1 109 ? 1.543 13.793 16.181 1.00 85.06 109 ASP A CA 1
ATOM 849 C C . ASP A 1 109 ? 0.082 13.329 16.320 1.00 85.06 109 ASP A C 1
ATOM 851 O O . ASP A 1 109 ? -0.296 12.693 17.310 1.00 85.06 109 ASP A O 1
ATOM 855 N N . PRO A 1 110 ? -0.769 13.576 15.310 1.00 86.94 110 PRO A N 1
ATOM 856 C CA . PRO A 1 110 ? -2.169 13.196 15.392 1.00 86.94 110 PRO A CA 1
ATOM 857 C C . PRO A 1 110 ? -2.327 11.665 15.356 1.00 86.94 110 PRO A C 1
ATOM 859 O O . PRO A 1 110 ? -1.830 10.988 14.453 1.00 86.94 110 PRO A O 1
ATOM 862 N N . SER A 1 111 ? -3.075 11.117 16.318 1.00 92.12 111 SER A N 1
ATOM 863 C CA . SER A 1 111 ? -3.397 9.686 16.404 1.00 92.12 111 SER A CA 1
ATOM 864 C C . SER A 1 111 ? -4.727 9.386 15.712 1.00 92.12 111 SER A C 1
ATOM 866 O O . SER A 1 111 ? -5.786 9.839 16.144 1.00 92.12 111 SER A O 1
ATOM 868 N N . LEU A 1 112 ? -4.691 8.575 14.651 1.00 92.88 112 LEU A N 1
ATOM 869 C CA . LEU A 1 112 ? -5.903 8.091 13.975 1.00 92.88 112 LEU A CA 1
ATOM 870 C C . LEU A 1 112 ? -6.764 7.194 14.871 1.00 92.88 112 LEU A C 1
ATOM 872 O O . LEU A 1 112 ? -7.984 7.183 14.740 1.00 92.88 112 LEU A O 1
ATOM 876 N N . LEU A 1 113 ? -6.141 6.437 15.778 1.00 94.81 113 LEU A N 1
ATOM 877 C CA . LEU A 1 113 ? -6.862 5.585 16.727 1.00 94.81 113 LEU A CA 1
ATOM 878 C C . LEU A 1 113 ? -7.607 6.410 17.786 1.00 94.81 113 LEU A C 1
ATOM 880 O O . LEU A 1 113 ? -8.584 5.924 18.365 1.00 94.81 113 LEU A O 1
ATOM 884 N N . ASP A 1 114 ? -7.175 7.656 17.999 1.00 94.88 114 ASP A N 1
ATOM 885 C CA . ASP A 1 114 ? -7.752 8.570 18.978 1.00 94.88 114 ASP A CA 1
ATOM 886 C C . ASP A 1 114 ? -8.604 9.695 18.398 1.00 94.88 114 ASP A C 1
ATOM 888 O O . ASP A 1 114 ? -9.185 10.450 19.180 1.00 94.88 114 ASP A O 1
ATOM 892 N N . ASP A 1 115 ? -8.742 9.771 17.072 1.00 96.50 115 ASP A N 1
ATOM 893 C CA . ASP A 1 115 ? -9.561 10.785 16.413 1.00 96.50 115 ASP A CA 1
ATOM 894 C C . ASP A 1 115 ? -11.021 10.719 16.921 1.00 96.50 115 ASP A C 1
ATOM 896 O O . ASP A 1 115 ? -11.657 9.655 16.860 1.00 96.50 115 ASP A O 1
ATOM 900 N N . PRO A 1 116 ? -11.580 11.840 17.420 1.00 97.00 116 PRO A N 1
ATOM 901 C CA . PRO A 1 116 ? -12.905 11.857 18.030 1.00 97.00 116 PRO A CA 1
ATOM 902 C C . PRO A 1 116 ? -14.022 11.498 17.045 1.00 97.00 116 PRO A C 1
ATOM 904 O O . PRO A 1 116 ? -14.969 10.817 17.434 1.00 97.00 116 PRO A O 1
ATOM 907 N N . LYS A 1 117 ? -13.907 11.882 15.767 1.00 97.25 117 LYS A N 1
ATOM 908 C CA . LYS A 1 117 ? -14.902 11.542 14.739 1.00 97.25 117 LYS A CA 1
ATOM 909 C C . LYS A 1 117 ? -14.862 10.053 14.417 1.00 97.25 117 LYS A C 1
ATOM 911 O O . LYS A 1 117 ? -15.905 9.433 14.225 1.00 97.25 117 LYS A O 1
ATOM 916 N N . ILE A 1 118 ? -13.674 9.450 14.379 1.00 97.50 118 ILE A N 1
ATOM 917 C CA . ILE A 1 118 ? -13.553 8.009 14.113 1.00 97.50 118 ILE A CA 1
ATOM 918 C C . ILE A 1 118 ? -14.062 7.202 15.316 1.00 97.50 118 ILE A C 1
ATOM 920 O O . ILE A 1 118 ? -14.769 6.214 15.124 1.00 97.50 118 ILE A O 1
ATOM 924 N N . LYS A 1 119 ? -13.797 7.654 16.550 1.00 98.12 119 LYS A N 1
ATOM 925 C CA . LYS A 1 119 ? -14.367 7.068 17.778 1.00 98.12 119 LYS A CA 1
ATOM 926 C C . LYS A 1 119 ? -15.895 7.167 17.831 1.00 98.12 119 LYS A C 1
ATOM 928 O O . LYS A 1 119 ? -16.555 6.214 18.251 1.00 98.12 119 LYS A O 1
ATOM 933 N N . GLU A 1 120 ? -16.469 8.279 17.379 1.00 98.19 120 GLU A N 1
ATOM 934 C CA . GLU A 1 120 ? -17.923 8.446 17.265 1.00 98.19 120 GLU A CA 1
ATOM 935 C C . GLU A 1 120 ? -18.526 7.409 16.303 1.00 98.19 120 GLU A C 1
ATOM 937 O O . GLU A 1 120 ? -19.477 6.704 16.650 1.00 98.19 120 GLU A O 1
ATOM 942 N N . ILE A 1 121 ? -17.921 7.238 15.123 1.00 97.94 121 ILE A N 1
ATOM 943 C CA . ILE A 1 121 ? -18.335 6.223 14.144 1.00 97.94 121 ILE A CA 1
ATOM 944 C C . ILE A 1 121 ? -18.180 4.811 14.727 1.00 97.94 121 ILE A C 1
ATOM 946 O O . ILE A 1 121 ? -19.080 3.985 14.590 1.00 97.94 121 ILE A O 1
ATOM 950 N N . ALA A 1 122 ? -17.070 4.536 15.409 1.00 97.81 122 ALA A N 1
ATOM 951 C CA . ALA A 1 122 ? -16.811 3.252 16.055 1.00 97.81 122 ALA A CA 1
ATOM 952 C C . ALA A 1 122 ? -17.905 2.906 17.078 1.00 97.81 122 ALA A C 1
ATOM 954 O O . ALA A 1 122 ? -18.463 1.807 17.046 1.00 97.81 122 ALA A O 1
ATOM 955 N N . THR A 1 123 ? -18.301 3.887 17.895 1.00 97.88 123 THR A N 1
ATOM 956 C CA . THR A 1 123 ? -19.405 3.761 18.859 1.00 97.88 123 THR A CA 1
ATOM 957 C C . THR A 1 123 ? -20.728 3.462 18.158 1.00 97.88 123 THR A C 1
ATOM 959 O O . THR A 1 123 ? -21.433 2.536 18.554 1.00 97.88 123 THR A O 1
ATOM 962 N N . LYS A 1 124 ? -21.047 4.186 17.074 1.00 97.69 124 LYS A N 1
ATOM 963 C CA . LYS A 1 124 ? -22.281 3.982 16.297 1.00 97.69 124 LYS A CA 1
ATOM 964 C C . LYS A 1 124 ? -22.428 2.548 15.776 1.00 97.69 124 LYS A C 1
ATOM 966 O O . LYS A 1 124 ? -23.537 2.022 15.770 1.00 97.69 124 LYS A O 1
ATOM 971 N N . TYR A 1 125 ? -21.336 1.931 15.327 1.00 97.00 125 TYR A N 1
ATOM 972 C CA . TYR A 1 125 ? -21.352 0.571 14.774 1.00 97.00 125 TYR A CA 1
ATOM 973 C C . TYR A 1 125 ? -21.031 -0.521 15.803 1.00 97.00 125 TYR A C 1
ATOM 975 O O . TYR A 1 125 ? -21.019 -1.697 15.443 1.00 97.00 125 TYR A O 1
ATOM 983 N N . ASN A 1 126 ? -20.784 -0.162 17.069 1.00 96.88 126 ASN A N 1
ATOM 984 C CA . ASN A 1 126 ? -20.295 -1.080 18.100 1.00 96.88 126 ASN A CA 1
ATOM 985 C C . ASN A 1 126 ? -19.041 -1.858 17.641 1.00 96.88 126 ASN A C 1
ATOM 987 O O . ASN A 1 126 ? -18.957 -3.085 17.741 1.00 96.88 126 ASN A O 1
ATOM 991 N N . LYS A 1 127 ? -18.080 -1.127 17.069 1.00 97.94 127 LYS A N 1
ATOM 992 C CA . LYS A 1 127 ? -16.793 -1.636 16.570 1.00 97.94 127 LYS A CA 1
ATOM 993 C C . LYS A 1 127 ? -15.649 -0.828 17.177 1.00 97.94 127 LYS A C 1
ATOM 995 O O . LYS A 1 127 ? -15.871 0.220 17.778 1.00 97.94 127 LYS A O 1
ATOM 1000 N N . THR A 1 128 ? -14.415 -1.300 17.028 1.00 97.88 128 THR A N 1
ATOM 1001 C CA . THR A 1 128 ? -13.229 -0.541 17.460 1.00 97.88 128 THR A CA 1
ATOM 1002 C C . THR A 1 128 ? -12.816 0.493 16.415 1.00 97.88 128 THR A C 1
ATOM 1004 O O . THR A 1 128 ? -13.117 0.356 15.227 1.00 97.88 128 THR A O 1
ATOM 1007 N N . THR A 1 129 ? -12.070 1.525 16.823 1.00 97.75 129 THR A N 1
ATOM 1008 C CA . THR A 1 129 ? -11.512 2.509 15.879 1.00 97.75 129 THR A CA 1
ATOM 1009 C C . THR A 1 129 ? -10.661 1.828 14.804 1.00 97.75 129 THR A C 1
ATOM 1011 O O . THR A 1 129 ? -10.767 2.167 13.629 1.00 97.75 129 THR A O 1
ATOM 1014 N N . ALA A 1 130 ? -9.869 0.815 15.178 1.00 97.69 130 ALA A N 1
ATOM 1015 C CA . ALA A 1 130 ? -9.060 0.045 14.235 1.00 97.69 130 ALA A CA 1
ATOM 1016 C C . ALA A 1 130 ? -9.927 -0.651 13.178 1.00 97.69 130 ALA A C 1
ATOM 1018 O O . ALA A 1 130 ? -9.647 -0.550 11.985 1.00 97.69 130 ALA A O 1
ATOM 1019 N N . GLN A 1 131 ? -11.025 -1.281 13.592 1.00 98.38 131 GLN A N 1
ATOM 1020 C CA . GLN A 1 131 ? -11.981 -1.890 12.672 1.00 98.38 131 GLN A CA 1
ATOM 1021 C C . GLN A 1 131 ? -12.581 -0.851 11.712 1.00 98.38 131 GLN A C 1
ATOM 1023 O O . GLN A 1 131 ? -12.614 -1.085 10.503 1.00 98.38 131 GLN A O 1
ATOM 1028 N N . ILE A 1 132 ? -12.993 0.326 12.198 1.00 98.44 132 ILE A N 1
ATOM 1029 C CA . ILE A 1 132 ? -13.496 1.405 11.327 1.00 98.44 132 ILE A CA 1
ATOM 1030 C C . ILE A 1 132 ? -12.442 1.840 10.297 1.00 98.44 132 ILE A C 1
ATOM 1032 O O . ILE A 1 132 ? -12.757 1.937 9.111 1.00 98.44 132 ILE A O 1
ATOM 1036 N N . LEU A 1 133 ? -11.189 2.038 10.719 1.00 98.19 133 LEU A N 1
ATOM 1037 C CA . LEU A 1 133 ? -10.078 2.416 9.834 1.00 98.19 133 LEU A CA 1
ATOM 1038 C C . LEU A 1 133 ? -9.835 1.383 8.725 1.00 98.19 133 LEU A C 1
ATOM 1040 O O . LEU A 1 133 ? -9.623 1.745 7.567 1.00 98.19 133 LEU A O 1
ATOM 1044 N N . LEU A 1 134 ? -9.893 0.095 9.062 1.00 98.44 134 LEU A N 1
ATOM 1045 C CA . LEU A 1 134 ? -9.709 -0.991 8.098 1.00 98.44 134 LEU A CA 1
ATOM 1046 C C . LEU A 1 134 ? -10.895 -1.099 7.138 1.00 98.44 134 LEU A C 1
ATOM 1048 O O . LEU A 1 134 ? -10.704 -1.179 5.922 1.00 98.44 134 LEU A O 1
ATOM 1052 N N . ARG A 1 135 ? -12.122 -1.046 7.666 1.00 98.19 135 ARG A N 1
ATOM 1053 C CA . ARG A 1 135 ? -13.345 -1.117 6.859 1.00 98.19 135 ARG A CA 1
ATOM 1054 C C . ARG A 1 135 ? -13.447 0.033 5.869 1.00 98.19 135 ARG A C 1
ATOM 1056 O O . ARG A 1 135 ? -13.814 -0.207 4.721 1.00 98.19 135 ARG A O 1
ATOM 1063 N N . PHE A 1 136 ? -13.042 1.236 6.277 1.00 98.00 136 PHE A N 1
ATOM 1064 C CA . PHE A 1 136 ? -12.972 2.408 5.407 1.00 98.00 136 PHE A CA 1
ATOM 1065 C C . PHE A 1 136 ? -12.187 2.131 4.116 1.00 98.00 136 PHE A C 1
ATOM 1067 O O . PHE A 1 136 ? -12.630 2.515 3.036 1.00 98.00 136 PHE A O 1
ATOM 1074 N N . GLN A 1 137 ? -11.052 1.432 4.197 1.00 98.31 137 GLN A N 1
ATOM 1075 C CA . GLN A 1 137 ? -10.254 1.099 3.014 1.00 98.31 137 GLN A CA 1
ATOM 1076 C C . GLN A 1 137 ? -10.867 -0.041 2.200 1.00 98.31 137 GLN A C 1
ATOM 1078 O O . GLN A 1 137 ? -10.973 0.059 0.977 1.00 98.31 137 GLN A O 1
ATOM 1083 N N . ILE A 1 138 ? -11.339 -1.095 2.870 1.00 98.19 138 ILE A N 1
ATOM 1084 C CA . ILE A 1 138 ? -11.937 -2.260 2.204 1.00 98.19 138 ILE A CA 1
ATOM 1085 C C . ILE A 1 138 ? -13.143 -1.842 1.354 1.00 98.19 138 ILE A C 1
ATOM 1087 O O . ILE A 1 138 ? -13.250 -2.248 0.199 1.00 98.19 138 ILE A O 1
ATOM 1091 N N . GLN A 1 139 ? -14.009 -0.964 1.873 1.00 97.94 139 GLN A N 1
ATOM 1092 C CA . GLN A 1 139 ? -15.168 -0.450 1.130 1.00 97.94 139 GLN A CA 1
ATOM 1093 C C . GLN A 1 139 ? -14.790 0.383 -0.106 1.00 97.94 139 GLN A C 1
ATOM 1095 O O . GLN A 1 139 ? -15.617 0.580 -0.992 1.00 97.94 139 GLN A O 1
ATOM 1100 N N . ARG A 1 140 ? -13.543 0.856 -0.193 1.00 97.75 140 ARG A N 1
ATOM 1101 C CA . ARG A 1 140 ? -13.002 1.608 -1.335 1.00 97.75 140 ARG A CA 1
ATOM 1102 C C . ARG A 1 140 ? -12.267 0.711 -2.336 1.00 97.75 140 ARG A C 1
ATOM 1104 O O . ARG A 1 140 ? -11.570 1.229 -3.209 1.00 97.75 140 ARG A O 1
ATOM 1111 N N . ASN A 1 141 ? -12.408 -0.613 -2.220 1.00 98.19 141 ASN A N 1
ATOM 1112 C CA . ASN A 1 141 ? -11.654 -1.610 -2.985 1.00 98.19 141 ASN A CA 1
ATOM 1113 C C . ASN A 1 141 ? -10.131 -1.453 -2.809 1.00 98.19 141 ASN A C 1
ATOM 1115 O O . ASN A 1 141 ? -9.371 -1.508 -3.779 1.00 98.19 141 ASN A O 1
ATOM 1119 N N . VAL A 1 142 ? -9.695 -1.228 -1.565 1.00 98.62 142 VAL A N 1
ATOM 1120 C CA . VAL A 1 142 ? -8.282 -1.153 -1.169 1.00 98.62 142 VAL A CA 1
ATOM 1121 C C . VAL A 1 142 ? -7.972 -2.285 -0.189 1.00 98.62 142 VAL A C 1
ATOM 1123 O O . VAL A 1 142 ? -8.663 -2.464 0.814 1.00 98.62 142 VAL A O 1
ATOM 1126 N N . ILE A 1 143 ? -6.922 -3.054 -0.477 1.00 98.69 143 ILE A N 1
ATOM 1127 C CA . ILE A 1 143 ? -6.422 -4.133 0.385 1.00 98.69 143 ILE A CA 1
ATOM 1128 C C . ILE A 1 143 ? -5.735 -3.503 1.602 1.00 98.69 143 ILE A C 1
ATOM 1130 O O . ILE A 1 143 ? -5.040 -2.503 1.459 1.00 98.69 143 ILE A O 1
ATOM 1134 N N . VAL A 1 144 ? -5.879 -4.081 2.796 1.00 98.19 144 VAL A N 1
ATOM 1135 C CA . VAL A 1 144 ? -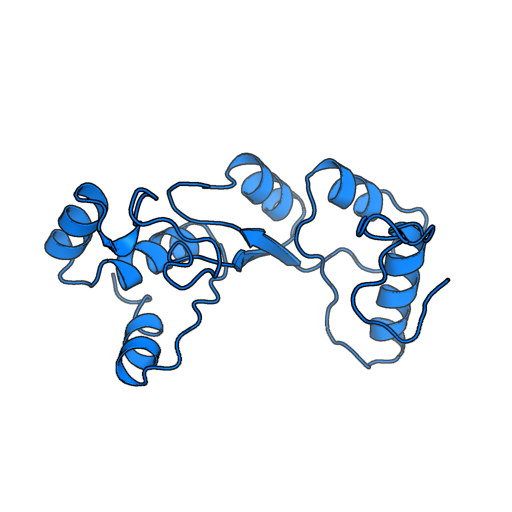5.245 -3.577 4.029 1.00 98.19 144 VAL A CA 1
ATOM 1136 C C . VAL A 1 144 ? -4.295 -4.603 4.635 1.00 98.19 144 VAL A C 1
ATOM 1138 O O . VAL A 1 144 ? -4.594 -5.794 4.651 1.00 98.19 144 VAL A O 1
ATOM 1141 N N . ILE A 1 145 ? -3.167 -4.132 5.173 1.00 97.88 145 ILE A N 1
ATOM 1142 C CA . ILE A 1 145 ? -2.152 -4.967 5.840 1.00 97.88 145 ILE A CA 1
ATOM 1143 C C . ILE A 1 145 ? -1.776 -4.410 7.229 1.00 97.88 145 ILE A C 1
ATOM 1145 O O . ILE A 1 145 ? -0.666 -3.913 7.431 1.00 97.88 145 ILE A O 1
ATOM 1149 N N . PRO A 1 146 ? -2.694 -4.431 8.218 1.00 96.81 146 PRO A N 1
ATOM 1150 C CA . PRO A 1 146 ? -2.388 -3.948 9.562 1.00 96.81 146 PRO A CA 1
ATOM 1151 C C . PRO A 1 146 ? -1.387 -4.862 10.279 1.00 96.81 146 PRO A C 1
ATOM 1153 O O . PRO A 1 146 ? -1.648 -6.045 10.495 1.00 96.81 146 PRO A O 1
ATOM 1156 N N . LYS A 1 147 ? -0.262 -4.300 10.729 1.00 95.50 147 LYS A N 1
ATOM 1157 C CA . LYS A 1 147 ? 0.693 -5.000 11.597 1.00 95.50 147 LYS A CA 1
ATOM 1158 C C . LYS A 1 147 ? 0.166 -5.067 13.031 1.00 95.50 147 LYS A C 1
ATOM 1160 O O . LYS A 1 147 ? -0.229 -4.057 13.606 1.00 95.50 147 LYS A O 1
ATOM 1165 N N . SER A 1 148 ? 0.247 -6.243 13.644 1.00 94.81 148 SER A N 1
ATOM 1166 C CA . SER A 1 148 ? 0.090 -6.437 15.086 1.00 94.81 148 SER A CA 1
ATOM 1167 C C . SER A 1 148 ? 0.868 -7.674 15.521 1.00 94.81 148 SER A C 1
ATOM 1169 O O . SER A 1 148 ? 0.925 -8.655 14.788 1.00 94.81 148 SER A O 1
ATOM 1171 N N . VAL A 1 149 ? 1.438 -7.628 16.723 1.00 95.56 149 VAL A N 1
ATOM 1172 C CA . VAL A 1 149 ? 2.008 -8.800 17.414 1.00 95.56 149 VAL A CA 1
ATOM 1173 C C . VAL A 1 149 ? 1.143 -9.238 18.602 1.00 95.56 149 VAL A C 1
ATOM 1175 O O . VAL A 1 149 ? 1.440 -10.228 19.258 1.00 95.56 149 VAL A O 1
ATOM 1178 N N . THR A 1 150 ? 0.060 -8.507 18.889 1.00 97.31 150 THR A N 1
ATOM 1179 C CA . THR A 1 150 ? -0.883 -8.802 19.974 1.00 97.31 150 THR A CA 1
ATOM 1180 C C . THR A 1 150 ? -1.987 -9.725 19.443 1.00 97.31 150 THR A C 1
ATOM 1182 O O . THR A 1 150 ? -2.764 -9.270 18.595 1.00 97.31 150 THR A O 1
ATOM 1185 N N . PRO A 1 151 ? -2.116 -10.978 19.929 1.00 97.81 151 PRO A N 1
ATOM 1186 C CA . PRO A 1 151 ? -3.056 -11.965 19.384 1.00 97.81 151 PRO A CA 1
ATOM 1187 C C . PRO A 1 151 ? -4.507 -11.479 19.302 1.00 97.81 151 PRO A C 1
ATOM 1189 O O . PRO A 1 151 ? -5.170 -11.658 18.283 1.00 97.81 151 PRO A O 1
ATOM 1192 N N . GLN A 1 152 ? -4.986 -10.788 20.337 1.00 97.94 152 GLN A N 1
ATOM 1193 C CA . GLN A 1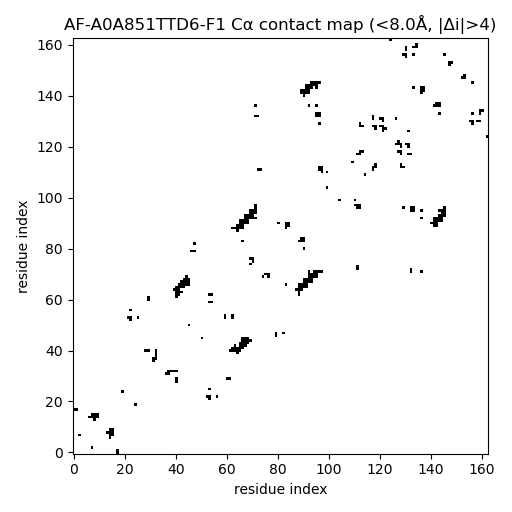 152 ? -6.348 -10.254 20.394 1.00 97.94 152 GLN A CA 1
ATOM 1194 C C . GLN A 1 152 ? -6.594 -9.231 19.278 1.00 97.94 152 GLN A C 1
ATOM 1196 O O . GLN A 1 152 ? -7.615 -9.300 18.604 1.00 97.94 152 GLN A O 1
ATOM 1201 N N . ARG A 1 153 ? -5.623 -8.345 19.015 1.00 96.81 153 ARG A N 1
ATOM 1202 C CA . ARG A 1 153 ? -5.698 -7.354 17.928 1.00 96.81 153 ARG A CA 1
ATOM 1203 C C . ARG A 1 153 ? -5.626 -8.008 16.548 1.00 96.81 153 ARG A C 1
ATOM 1205 O O . ARG A 1 153 ? -6.256 -7.522 15.621 1.00 96.81 153 ARG A O 1
ATOM 1212 N N . ILE A 1 154 ? -4.879 -9.106 16.397 1.00 97.81 154 ILE A N 1
ATOM 1213 C CA . ILE A 1 154 ? -4.838 -9.871 15.137 1.00 97.81 154 ILE A CA 1
ATOM 1214 C C . ILE A 1 154 ? -6.232 -10.433 14.822 1.00 97.81 154 ILE A C 1
ATOM 1216 O O . ILE A 1 154 ? -6.725 -10.267 13.709 1.00 97.81 154 ILE A O 1
ATOM 1220 N N . VAL A 1 155 ? -6.886 -11.044 15.815 1.00 97.81 155 VAL A N 1
ATOM 1221 C CA . VAL A 1 155 ? -8.255 -11.569 15.676 1.00 97.81 155 VAL A CA 1
ATOM 1222 C C . VAL A 1 155 ? -9.278 -10.447 15.489 1.00 97.81 155 VAL A C 1
ATOM 1224 O O . VAL A 1 155 ? -10.234 -10.604 14.739 1.00 97.81 155 VAL A O 1
ATOM 1227 N N . GLU A 1 156 ? -9.107 -9.311 16.160 1.00 97.19 156 GLU A N 1
ATOM 1228 C CA . GLU A 1 156 ? -9.984 -8.149 15.997 1.00 97.19 156 GLU A CA 1
ATOM 1229 C C . GLU A 1 156 ? -9.905 -7.569 14.577 1.00 97.19 156 GLU A C 1
ATOM 1231 O O . GLU A 1 156 ? -10.942 -7.356 13.942 1.00 97.19 156 GLU A O 1
ATOM 1236 N N . ASN A 1 157 ? -8.687 -7.383 14.056 1.00 97.50 157 ASN A N 1
ATOM 1237 C CA . ASN A 1 157 ? -8.425 -6.802 12.738 1.00 97.50 157 ASN A CA 1
ATOM 1238 C C . ASN A 1 157 ? -8.905 -7.685 11.574 1.00 97.50 157 ASN A C 1
ATOM 1240 O O . ASN A 1 157 ? -9.079 -7.175 10.469 1.00 97.50 157 ASN A O 1
ATOM 1244 N N . SER A 1 158 ? -9.133 -8.987 11.790 1.00 96.19 158 SER A N 1
ATOM 1245 C CA . SER A 1 158 ? -9.703 -9.876 10.765 1.00 96.19 158 SER A CA 1
ATOM 1246 C C . SER A 1 158 ? -11.236 -9.812 10.684 1.00 96.19 158 SER A C 1
ATOM 1248 O O . SER A 1 158 ? -11.816 -10.224 9.680 1.00 96.19 158 SER A O 1
ATOM 1250 N N . LYS A 1 159 ? -11.912 -9.254 11.698 1.00 96.75 159 LYS A N 1
ATOM 1251 C CA . LYS A 1 159 ? -13.381 -9.158 11.787 1.00 96.75 159 LYS A CA 1
ATOM 1252 C C . LYS A 1 159 ? -13.907 -7.832 11.226 1.00 96.75 159 LYS A C 1
ATOM 1254 O O . LYS A 1 159 ? -14.464 -7.014 11.953 1.00 96.75 159 LYS A O 1
ATOM 1259 N N . VAL A 1 160 ? -13.702 -7.619 9.927 1.00 96.00 160 VAL A N 1
ATOM 1260 C CA . VAL A 1 160 ? -14.013 -6.355 9.218 1.00 96.00 160 VAL A CA 1
ATOM 1261 C C . VAL A 1 160 ? -14.958 -6.540 8.018 1.00 96.00 160 VAL A C 1
ATOM 1263 O O . VAL A 1 160 ? -14.988 -5.722 7.097 1.00 96.00 160 VAL A O 1
ATOM 1266 N N . GLY A 1 161 ? -15.710 -7.645 7.994 1.00 89.94 161 GLY A N 1
ATOM 1267 C CA . GLY A 1 161 ? -16.576 -8.028 6.871 1.00 89.94 161 GLY A CA 1
ATOM 1268 C C . GLY A 1 161 ? -18.082 -7.868 7.105 1.00 89.94 161 GLY A C 1
ATOM 1269 O O . GLY A 1 161 ? -18.842 -7.992 6.151 1.00 89.94 161 GLY A O 1
ATOM 1270 N N . ASP A 1 162 ? -18.515 -7.611 8.339 1.00 89.44 162 ASP A N 1
ATOM 1271 C CA . ASP A 1 162 ? -19.890 -7.829 8.814 1.00 89.44 162 ASP A CA 1
ATOM 1272 C C . ASP A 1 162 ? -20.690 -6.547 9.134 1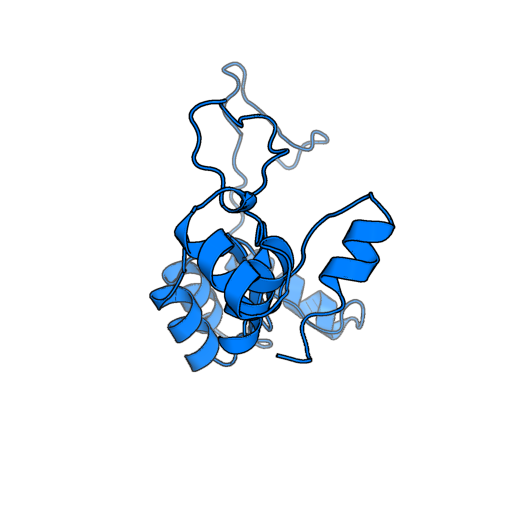.00 89.44 162 ASP A C 1
ATOM 1274 O O . ASP A 1 162 ? -21.732 -6.637 9.779 1.00 89.44 162 ASP A O 1
ATOM 1278 N N . TYR A 1 163 ? -20.223 -5.363 8.71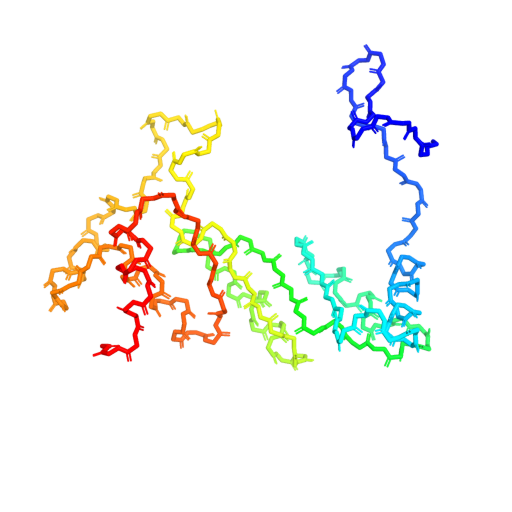4 1.00 88.44 163 TYR A N 1
ATOM 1279 C CA . TYR A 1 163 ? -20.881 -4.065 8.962 1.00 88.44 163 TYR A CA 1
ATOM 1280 C C . TYR A 1 163 ? -20.625 -3.023 7.867 1.00 88.44 163 TYR A C 1
ATOM 1282 O O . TYR A 1 163 ? -19.715 -3.224 7.023 1.00 88.44 163 TYR A O 1
#

Solvent-accessible surface area (backbone atoms only — not comparable to full-atom values): 9994 Å² total; per-residue (Å²): 126,94,61,94,57,94,76,49,53,50,99,86,66,49,75,63,76,81,91,75,54,70,67,61,53,47,53,57,51,47,50,36,43,76,72,66,76,40,95,75,53,58,51,64,73,67,53,70,67,61,50,50,52,54,76,65,38,87,85,67,83,71,75,56,51,31,42,36,35,75,29,30,93,94,42,66,49,63,70,59,50,55,50,34,52,74,72,70,20,44,40,33,22,37,54,33,64,63,50,81,85,42,94,83,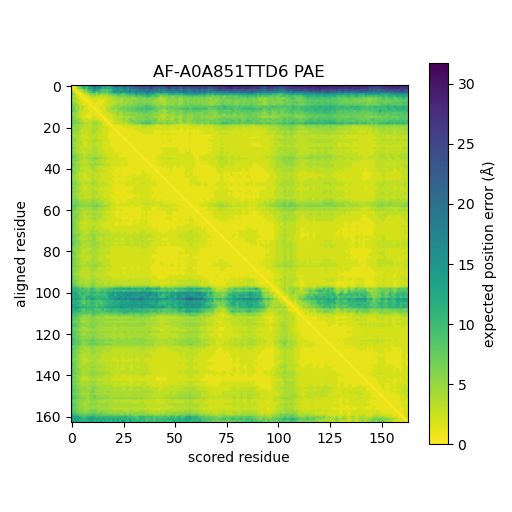62,53,94,86,55,87,51,63,69,68,33,67,69,48,45,51,52,10,58,75,70,76,49,50,36,64,38,49,45,50,34,61,38,47,78,70,71,28,46,78,61,77,85,69,91,50,69,67,58,49,60,50,65,69,66,54,82,88,122

InterPro domains:
  IPR018170 Aldo/keto reductase, conserved site [PS00062] (29-46)
  IPR018170 Aldo/keto reductase, conserved site [PS00063] (145-160)
  IPR020471 Aldo-keto reductase [PR00069] (29-46)
  IPR020471 Aldo-keto reductase [PR00069] (65-94)
  IPR020471 Aldo-keto reductase [PR00069] (112-136)
  IPR020471 Aldo-keto reductase [PTHR11732] (18-160)
  IPR023210 NADP-dependent oxidoreductase domain [PF00248] (18-160)
  IPR036812 NAD(P)-dependent oxidoreductase domain superfamily [G3DSA:3.20.20.100] (1-163)
  IPR036812 NAD(P)-dependent oxidoreductase domain superfamily [SSF51430] (4-161)

Mean predicted aligned error: 4.06 Å

Nearest PDB structures (foldseek):
  6td8-assembly1_A  TM=9.908E-01  e=3.593E-23  Homo sapiens
  6txp-assembly1_A  TM=9.833E-01  e=2.949E-23  Homo sapiens
  2pdx-assembly1_A  TM=9.926E-01  e=1.102E-22  Homo sapiens
  4jii-assembly1_X  TM=9.775E-01  e=5.336E-23  Homo sapiens
  1frb-assembly1_A  TM=9.790E-01  e=2.129E-22  Mus musculus

Radius of gyration: 19.03 Å; Cα contacts (8 Å, |Δi|>4): 189; chains: 1; bounding box: 54×35×46 Å

Organism: NCBI:txid1977171